Protein AF-A0A328NFC1-F1 (afdb_monomer)

pLDDT: mean 86.32, std 11.12, range [51.47, 95.19]

Secondary structure (DSSP, 8-state):
--B-TTT--BGGGS-TT-TT--TT-SS-HHHHHHHHHHHHHHHHHHHT-

Organism: NCBI:txid285676

Radius of gyration: 13.24 Å; Cα contacts (8 Å, |Δi|>4): 43; chains: 1; bounding box: 26×13×41 Å

Solvent-accessible surface area (backbone atoms only — not comparable to full-atom values): 3053 Å² total; per-residue (Å²): 133,56,40,17,77,84,77,67,49,54,56,90,76,56,57,85,83,42,91,62,53,53,93,86,43,60,58,42,45,68,59,51,48,50,54,54,50,52,49,51,50,51,56,55,51,63,75,74,108

Sequence (49 aa):
MNRCVTCDLPEDRWPAFDPLFICGAAMCPDCSRHDLNEEANRNHAEVNA

Nearest PDB structures (foldseek):
  8ytg-assembly1_A  TM=6.492E-01  e=2.188E+00  Homo sapiens
  7ohr-assembly1_g  TM=6.936E-01  e=3.585E+00  Saccharomyces cerevisiae S288C

Foldseek 3Di:
DAAAPPPRHHLVPAPPPQPQDDVNDNHGPVVVVVVVVVVVVVVVVVVVD

Structure (mmCIF, N/CA/C/O backbone):
data_AF-A0A328NFC1-F1
#
_entry.id   AF-A0A328NFC1-F1
#
loop_
_atom_site.group_PDB
_atom_site.id
_atom_site.type_symbol
_atom_site.label_atom_id
_atom_site.label_alt_id
_atom_site.label_comp_id
_atom_site.label_asym_id
_atom_site.label_entity_id
_atom_site.label_seq_id
_atom_site.pdbx_PDB_ins_code
_atom_site.Cartn_x
_atom_site.Cartn_y
_atom_site.Cartn_z
_atom_site.occupancy
_atom_site.B_iso_or_equiv
_atom_site.auth_seq_id
_atom_site.auth_comp_id
_atom_site.auth_asym_id
_atom_site.auth_atom_id
_atom_site.pdbx_PDB_model_num
ATOM 1 N N . MET A 1 1 ? 0.753 -6.690 -15.438 1.00 71.44 1 MET A N 1
ATOM 2 C CA . MET A 1 1 ? 0.865 -5.313 -14.918 1.00 71.44 1 MET A CA 1
ATOM 3 C C . MET A 1 1 ? 0.196 -5.343 -13.562 1.00 71.44 1 MET A C 1
ATOM 5 O O . MET A 1 1 ? -1.000 -5.604 -13.518 1.00 71.44 1 MET A O 1
ATOM 9 N N . ASN A 1 2 ? 0.964 -5.241 -12.483 1.00 85.44 2 ASN A N 1
ATOM 10 C CA . ASN A 1 2 ? 0.411 -5.356 -11.137 1.00 85.44 2 ASN A CA 1
ATOM 11 C C . ASN A 1 2 ? -0.313 -4.054 -10.782 1.00 85.44 2 ASN A C 1
ATOM 13 O O . ASN A 1 2 ? 0.157 -2.963 -11.119 1.00 85.44 2 ASN A O 1
ATOM 17 N N . ARG A 1 3 ? -1.494 -4.179 -10.179 1.00 94.25 3 ARG A N 1
ATOM 18 C CA . ARG A 1 3 ? -2.359 -3.066 -9.776 1.00 94.25 3 ARG A CA 1
ATOM 19 C C . ARG A 1 3 ? -2.856 -3.343 -8.367 1.00 94.25 3 ARG A C 1
ATOM 21 O O . ARG A 1 3 ? -3.082 -4.499 -8.019 1.00 94.25 3 ARG A O 1
ATOM 28 N N . CYS A 1 4 ? -3.032 -2.287 -7.583 1.00 94.62 4 CYS A N 1
ATOM 29 C CA . CYS A 1 4 ? -3.615 -2.397 -6.253 1.00 94.62 4 CYS A CA 1
ATOM 30 C C . CYS A 1 4 ? -5.055 -2.907 -6.359 1.00 94.62 4 CYS A C 1
ATOM 32 O O . CYS A 1 4 ? -5.862 -2.298 -7.056 1.00 94.62 4 CYS A O 1
ATOM 34 N N . VAL A 1 5 ? -5.406 -3.964 -5.631 1.00 95.19 5 VAL A N 1
ATOM 35 C CA . VAL A 1 5 ? -6.773 -4.514 -5.632 1.00 95.19 5 VAL A CA 1
ATOM 36 C C . VAL A 1 5 ? -7.803 -3.570 -5.000 1.00 95.19 5 VAL A C 1
ATOM 38 O O . VAL A 1 5 ? -8.990 -3.691 -5.284 1.00 95.19 5 VAL A O 1
ATOM 41 N N . THR A 1 6 ? -7.360 -2.618 -4.172 1.00 94.50 6 THR A N 1
ATOM 42 C CA . THR A 1 6 ? -8.236 -1.694 -3.433 1.00 94.50 6 TH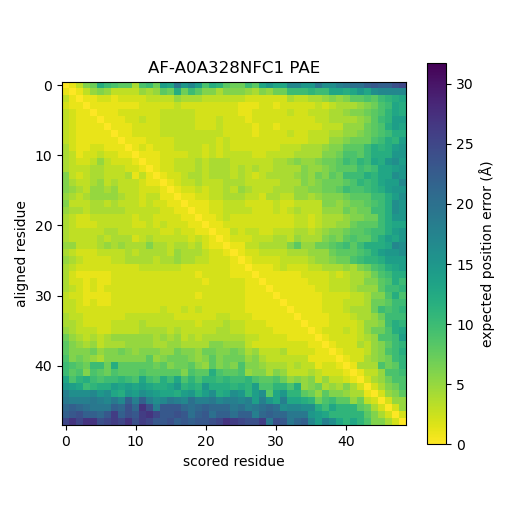R A CA 1
ATOM 43 C C . THR A 1 6 ? -8.524 -0.410 -4.209 1.00 94.50 6 THR A C 1
ATOM 45 O O . THR A 1 6 ? -9.669 0.023 -4.285 1.00 94.50 6 THR A O 1
ATOM 48 N N . CYS A 1 7 ? -7.496 0.221 -4.785 1.00 94.75 7 CYS A N 1
ATOM 49 C CA . CYS A 1 7 ? -7.628 1.520 -5.460 1.00 94.75 7 CYS A CA 1
ATOM 50 C C . CYS A 1 7 ? -7.402 1.465 -6.977 1.00 94.75 7 CYS A C 1
ATOM 52 O O . CYS A 1 7 ? -7.445 2.502 -7.636 1.00 94.75 7 CYS A O 1
ATOM 54 N N . ASP A 1 8 ? -7.123 0.279 -7.526 1.00 95.19 8 ASP A N 1
ATOM 55 C CA . ASP A 1 8 ? -6.835 0.026 -8.943 1.00 95.19 8 ASP A CA 1
ATOM 56 C C . ASP A 1 8 ? -5.686 0.880 -9.524 1.00 95.19 8 ASP A C 1
ATOM 58 O O . ASP A 1 8 ? -5.530 1.015 -10.736 1.00 95.19 8 ASP A O 1
ATOM 62 N N . LEU A 1 9 ? -4.825 1.467 -8.689 1.00 93.75 9 LEU A N 1
ATOM 63 C CA . LEU A 1 9 ? -3.648 2.190 -9.173 1.00 93.75 9 LEU A CA 1
ATOM 64 C C . LEU A 1 9 ? -2.525 1.215 -9.553 1.00 93.75 9 LEU A C 1
ATOM 66 O O . LEU A 1 9 ? -2.313 0.224 -8.847 1.00 93.75 9 LEU A O 1
ATOM 70 N N . PRO A 1 10 ? -1.791 1.478 -10.648 1.00 92.31 10 PRO A N 1
ATOM 71 C CA . PRO A 1 10 ? -0.744 0.577 -11.107 1.00 92.31 10 PRO A CA 1
ATOM 72 C C . PRO A 1 10 ? 0.542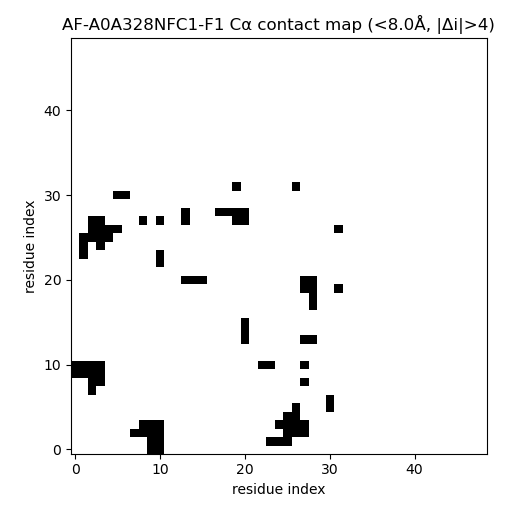 0.709 -10.268 1.00 92.31 10 PRO A C 1
ATOM 74 O O . PRO A 1 10 ? 0.820 1.768 -9.698 1.00 92.31 10 PRO A O 1
ATOM 77 N N . GLU A 1 11 ? 1.298 -0.392 -10.177 1.00 90.62 11 GLU A N 1
ATOM 78 C CA . GLU A 1 11 ? 2.492 -0.538 -9.323 1.00 90.62 11 GLU A CA 1
ATOM 79 C C . GLU A 1 11 ? 3.626 0.440 -9.679 1.00 90.62 11 GLU A C 1
ATOM 81 O O . GLU A 1 11 ? 4.372 0.862 -8.800 1.00 90.62 11 GLU A O 1
ATOM 86 N N . ASP A 1 12 ? 3.721 0.883 -10.937 1.00 90.75 12 ASP A N 1
ATOM 87 C CA . ASP A 1 12 ? 4.750 1.820 -11.418 1.00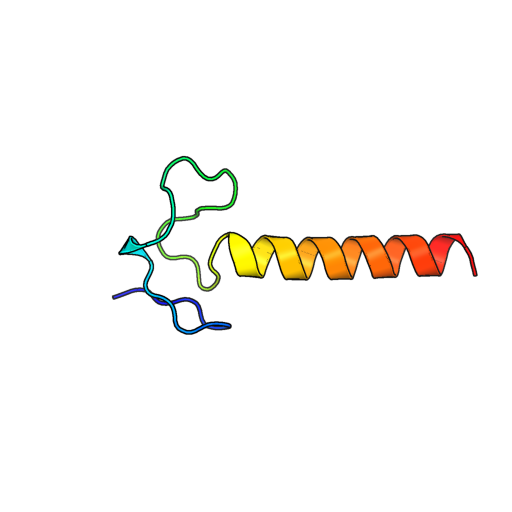 90.75 12 ASP A CA 1
ATOM 88 C C . ASP A 1 12 ? 4.688 3.205 -10.760 1.00 90.75 12 ASP A C 1
ATOM 90 O O . ASP A 1 12 ? 5.650 3.970 -10.820 1.00 90.75 12 ASP A O 1
ATOM 94 N N . ARG A 1 13 ? 3.567 3.533 -10.109 1.00 89.12 13 ARG A N 1
ATOM 95 C CA . ARG A 1 13 ? 3.405 4.790 -9.370 1.00 89.12 13 ARG A CA 1
ATOM 96 C C . ARG A 1 13 ? 3.921 4.709 -7.936 1.00 89.12 13 ARG A C 1
ATOM 98 O O . ARG A 1 13 ? 3.987 5.746 -7.276 1.00 89.12 13 ARG A O 1
ATOM 105 N N . TRP A 1 14 ? 4.218 3.515 -7.423 1.00 89.38 14 TRP A N 1
ATOM 106 C CA . TRP A 1 14 ? 4.584 3.337 -6.020 1.00 89.38 14 TRP A CA 1
ATOM 107 C C . TRP A 1 14 ? 6.069 3.675 -5.820 1.00 89.38 14 TRP A C 1
ATOM 109 O O . TRP A 1 14 ? 6.911 3.250 -6.615 1.00 89.38 14 TRP A O 1
ATOM 119 N N . PRO A 1 15 ? 6.431 4.438 -4.775 1.00 88.06 15 PRO A N 1
ATOM 120 C CA . PRO A 1 15 ? 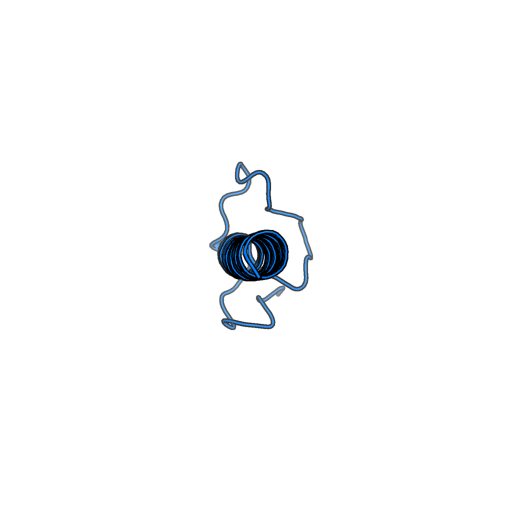7.827 4.759 -4.525 1.00 88.06 15 PRO A CA 1
ATOM 121 C C . PRO A 1 15 ? 8.586 3.490 -4.124 1.00 88.06 15 PRO A C 1
ATOM 123 O O . PRO A 1 15 ? 8.280 2.884 -3.105 1.00 88.06 15 PRO A O 1
ATOM 126 N N . ALA A 1 16 ? 9.621 3.110 -4.876 1.00 87.50 16 ALA A N 1
ATOM 127 C CA . ALA A 1 16 ? 10.417 1.913 -4.570 1.00 87.50 16 ALA A CA 1
ATOM 128 C C . ALA A 1 16 ? 11.178 1.993 -3.228 1.00 87.50 16 ALA A C 1
ATOM 130 O O . ALA A 1 16 ? 11.618 0.975 -2.704 1.00 87.50 16 ALA A O 1
ATOM 131 N N . PHE A 1 17 ? 11.352 3.200 -2.682 1.00 92.38 17 PHE A N 1
ATOM 132 C CA . PHE A 1 17 ? 11.939 3.436 -1.358 1.00 92.38 17 PHE A CA 1
ATOM 133 C C . PHE A 1 17 ? 10.901 3.412 -0.227 1.00 92.38 17 PHE A C 1
ATOM 135 O O . PHE A 1 17 ? 11.260 3.593 0.936 1.00 92.38 17 PHE A O 1
ATOM 142 N N . ASP A 1 18 ? 9.617 3.260 -0.553 1.00 92.81 18 ASP A N 1
ATOM 143 C CA . ASP A 1 18 ? 8.570 3.174 0.450 1.00 92.81 18 ASP A CA 1
ATOM 144 C C . ASP A 1 18 ? 8.741 1.867 1.246 1.00 92.81 18 ASP A C 1
ATOM 146 O O . ASP A 1 18 ? 8.809 0.795 0.646 1.00 92.81 18 ASP A O 1
ATOM 150 N N . PRO A 1 19 ? 8.808 1.909 2.587 1.00 91.56 19 PRO A N 1
ATOM 151 C CA . PRO A 1 19 ? 9.010 0.709 3.400 1.00 91.56 19 PRO A 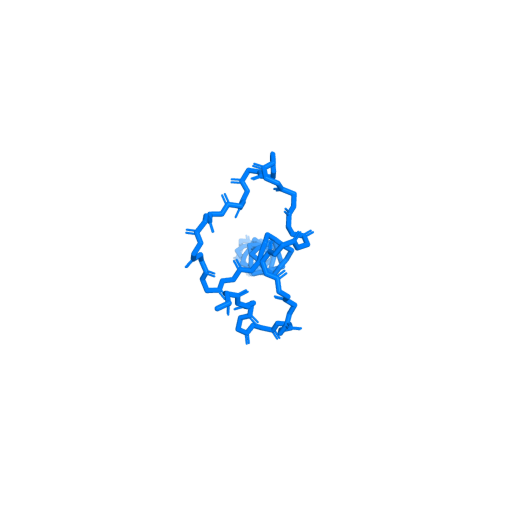CA 1
ATOM 152 C C . PRO A 1 19 ? 7.876 -0.319 3.278 1.00 91.56 19 PRO A C 1
ATOM 154 O O . PRO A 1 19 ? 8.073 -1.480 3.625 1.00 91.56 19 PRO A O 1
ATOM 157 N N . LEU A 1 20 ? 6.696 0.092 2.809 1.00 92.19 20 LEU A N 1
ATOM 158 C CA . LEU A 1 20 ? 5.557 -0.791 2.560 1.00 92.19 20 LEU A CA 1
ATOM 159 C C . LEU A 1 20 ? 5.469 -1.236 1.095 1.00 92.19 20 LEU A C 1
ATOM 161 O O . LEU A 1 20 ? 4.551 -1.974 0.734 1.00 92.19 20 LEU A O 1
ATOM 165 N N . PHE A 1 21 ? 6.393 -0.796 0.237 1.00 92.19 21 PHE A N 1
ATOM 166 C CA . PHE A 1 21 ? 6.467 -1.270 -1.135 1.00 92.19 21 PHE A CA 1
ATOM 167 C C . PHE A 1 21 ? 7.018 -2.696 -1.179 1.00 92.19 21 PHE A C 1
ATOM 169 O O . PHE A 1 21 ? 8.158 -2.964 -0.803 1.00 92.19 21 PHE A O 1
ATOM 176 N N . ILE A 1 22 ? 6.203 -3.612 -1.697 1.00 89.44 22 ILE A N 1
ATOM 177 C CA . ILE A 1 22 ? 6.588 -4.990 -1.988 1.00 89.44 22 ILE A CA 1
ATOM 178 C C . ILE A 1 22 ? 6.283 -5.228 -3.468 1.00 89.44 22 ILE A C 1
ATOM 180 O O . ILE A 1 22 ? 5.137 -5.112 -3.902 1.00 89.44 22 ILE A O 1
ATOM 184 N N . CYS A 1 23 ? 7.318 -5.547 -4.245 1.00 88.69 23 CYS A N 1
ATOM 185 C CA . CYS A 1 23 ? 7.185 -5.845 -5.671 1.00 88.69 23 CYS A CA 1
ATOM 186 C C . CYS A 1 23 ? 6.209 -7.013 -5.879 1.00 88.69 23 CYS A C 1
ATOM 188 O O . CYS A 1 23 ? 6.376 -8.077 -5.276 1.00 88.69 23 CYS A O 1
ATOM 190 N N . GLY A 1 24 ? 5.186 -6.818 -6.715 1.00 85.44 24 GLY A N 1
ATOM 191 C CA . GLY A 1 24 ? 4.146 -7.820 -6.944 1.00 85.44 24 G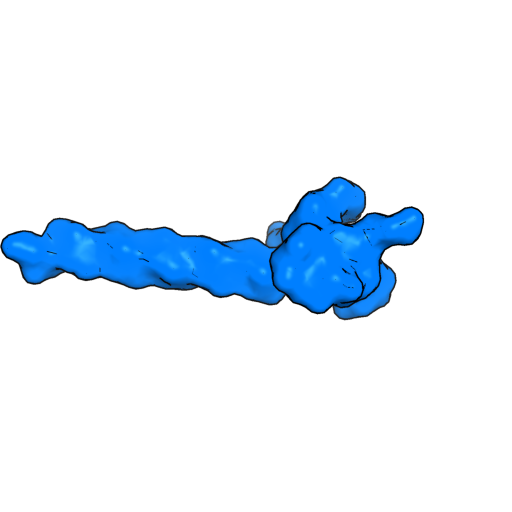LY A CA 1
ATOM 192 C C . GLY A 1 24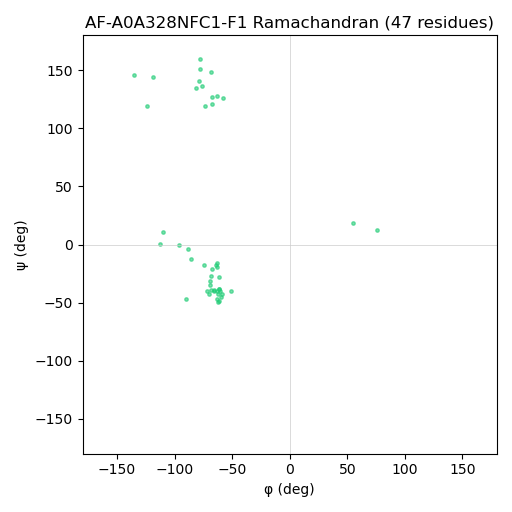 ? 3.113 -7.974 -5.834 1.00 85.44 24 GLY A C 1
ATOM 193 O O . GLY A 1 24 ? 2.350 -8.941 -5.861 1.00 85.44 24 GLY A O 1
ATOM 194 N N . ALA A 1 25 ? 3.056 -7.054 -4.870 1.00 87.19 25 ALA A N 1
ATOM 195 C CA . ALA A 1 25 ? 2.012 -7.079 -3.857 1.00 87.19 25 ALA A CA 1
ATOM 196 C C . ALA A 1 25 ? 0.625 -6.770 -4.430 1.00 87.19 25 ALA A C 1
ATOM 198 O O . ALA A 1 25 ? 0.456 -5.978 -5.356 1.00 87.19 25 ALA A O 1
ATOM 199 N N . ALA A 1 26 ? -0.391 -7.375 -3.810 1.00 90.88 26 ALA A N 1
ATOM 200 C CA . ALA A 1 26 ? -1.791 -7.116 -4.132 1.00 90.88 26 ALA A CA 1
ATOM 201 C C . ALA A 1 26 ? -2.238 -5.698 -3.730 1.00 90.88 26 ALA A C 1
ATOM 203 O O . ALA A 1 26 ? -3.153 -5.152 -4.341 1.00 90.88 26 ALA A O 1
ATOM 204 N N . MET A 1 27 ? -1.609 -5.091 -2.720 1.00 93.06 27 MET A N 1
ATOM 205 C CA . MET A 1 27 ? -1.960 -3.767 -2.201 1.00 93.06 27 MET A CA 1
ATOM 206 C C . MET A 1 27 ? -0.810 -2.774 -2.345 1.00 93.06 27 MET A C 1
ATOM 208 O O . MET A 1 27 ? 0.354 -3.127 -2.165 1.00 93.06 27 MET A O 1
ATOM 212 N N . CYS A 1 28 ? -1.158 -1.517 -2.629 1.00 94.69 28 CYS A N 1
ATOM 213 C CA . CYS A 1 28 ? -0.198 -0.420 -2.654 1.00 94.69 28 CYS A CA 1
ATOM 214 C C . CYS A 1 28 ? 0.166 0.057 -1.237 1.00 94.69 28 CYS A C 1
ATOM 216 O O . CYS A 1 28 ? -0.637 -0.111 -0.314 1.00 94.69 28 CYS A O 1
ATOM 218 N N . PRO A 1 29 ? 1.315 0.743 -1.069 1.00 94.75 29 PRO A N 1
ATOM 219 C CA . PRO A 1 29 ? 1.733 1.300 0.217 1.00 94.75 29 PRO A CA 1
ATOM 220 C C . PRO A 1 29 ? 0.673 2.156 0.919 1.00 94.75 29 PRO A C 1
ATOM 222 O O . PRO A 1 29 ? 0.503 2.055 2.130 1.00 94.75 29 PRO A O 1
ATOM 225 N N . ASP A 1 30 ? -0.072 2.972 0.172 1.00 93.81 30 ASP A N 1
ATOM 226 C CA . ASP A 1 30 ? -1.079 3.870 0.748 1.00 93.81 30 ASP A CA 1
ATOM 227 C C . ASP A 1 30 ? -2.298 3.118 1.288 1.00 93.81 30 ASP A C 1
ATOM 229 O O . ASP A 1 30 ? -2.764 3.409 2.389 1.00 93.81 30 ASP A O 1
ATOM 233 N N . CYS A 1 31 ? -2.791 2.116 0.556 1.00 94.31 31 CYS A N 1
ATOM 234 C CA . CYS A 1 31 ? -3.868 1.257 1.045 1.00 94.31 31 CYS A CA 1
ATOM 235 C C . CYS A 1 31 ? -3.404 0.432 2.249 1.00 94.31 31 CYS A C 1
ATOM 237 O O . CYS A 1 31 ? -4.138 0.333 3.224 1.00 94.31 31 CYS A O 1
ATOM 239 N N . SER A 1 32 ? -2.164 -0.067 2.237 1.00 93.88 32 SER A N 1
ATOM 240 C CA . SER A 1 32 ? -1.585 -0.763 3.391 1.00 93.88 32 SER A CA 1
ATOM 241 C C . SER A 1 32 ? -1.513 0.136 4.632 1.00 93.88 32 SER A C 1
ATOM 243 O O . SER A 1 32 ? -1.815 -0.316 5.731 1.00 93.88 32 SER A O 1
ATOM 245 N N . ARG A 1 33 ? -1.167 1.425 4.486 1.00 94.31 33 ARG A N 1
ATOM 246 C CA . ARG A 1 33 ? -1.211 2.393 5.603 1.00 94.31 33 ARG A CA 1
ATOM 247 C C . ARG A 1 33 ? -2.617 2.610 6.131 1.00 94.31 33 ARG A C 1
ATOM 249 O O . ARG A 1 33 ? -2.774 2.757 7.339 1.00 94.31 33 ARG A O 1
ATOM 256 N N . HIS A 1 34 ? -3.607 2.682 5.244 1.00 93.25 34 HIS A N 1
ATOM 257 C CA . HIS A 1 34 ? -4.992 2.880 5.652 1.00 93.25 34 HIS A CA 1
ATOM 258 C C . HIS A 1 34 ? -5.466 1.703 6.508 1.00 93.25 34 HIS A C 1
ATOM 260 O O . HIS A 1 34 ? -5.906 1.932 7.631 1.00 93.25 34 HIS A O 1
ATOM 266 N N . ASP A 1 35 ? -5.256 0.468 6.047 1.00 90.56 35 ASP A N 1
ATOM 267 C CA . ASP A 1 35 ? -5.618 -0.742 6.793 1.00 90.56 35 ASP A CA 1
ATOM 268 C C . ASP A 1 35 ? -4.902 -0.805 8.152 1.00 90.56 35 ASP A C 1
ATOM 270 O O . ASP A 1 35 ? -5.540 -1.035 9.179 1.00 90.56 35 ASP A O 1
ATOM 274 N N . LEU A 1 36 ? -3.594 -0.512 8.185 1.00 90.06 36 LEU A N 1
ATOM 275 C CA . LEU A 1 36 ? -2.816 -0.451 9.430 1.00 90.06 36 LEU A CA 1
ATOM 276 C C . LEU A 1 36 ? -3.335 0.627 10.391 1.00 90.06 36 LEU A C 1
ATOM 278 O O . LEU A 1 36 ? -3.357 0.418 11.602 1.00 90.06 36 LEU A O 1
ATOM 282 N N . ASN A 1 37 ? -3.749 1.785 9.873 1.00 90.38 37 ASN A N 1
ATOM 283 C CA . ASN A 1 37 ? -4.300 2.864 10.685 1.00 90.38 37 ASN A CA 1
ATOM 284 C C . ASN A 1 37 ? -5.703 2.527 11.209 1.00 90.38 37 ASN A C 1
ATOM 286 O O . ASN A 1 37 ? -6.004 2.820 12.363 1.00 90.38 37 ASN A O 1
ATOM 290 N N . GLU A 1 38 ? -6.555 1.896 10.398 1.00 88.12 38 GLU A N 1
ATOM 291 C CA . GLU A 1 38 ? -7.853 1.393 10.853 1.00 88.12 38 GLU A CA 1
ATOM 292 C C . GLU A 1 38 ? -7.688 0.330 11.938 1.00 88.12 38 GLU A C 1
ATOM 294 O O . GLU A 1 38 ? -8.394 0.366 12.945 1.00 88.12 38 GLU A O 1
ATOM 299 N N . GLU A 1 39 ? -6.739 -0.592 11.771 1.00 86.62 39 GLU A N 1
ATOM 300 C CA . GLU A 1 39 ? -6.419 -1.602 12.776 1.00 86.62 39 GLU A CA 1
ATOM 301 C C . GLU A 1 39 ? -5.887 -0.971 14.065 1.00 86.62 39 GLU A C 1
ATOM 303 O O . GLU A 1 39 ? -6.387 -1.280 15.146 1.00 86.62 39 GLU A O 1
ATOM 308 N N . ALA A 1 40 ? -4.948 -0.026 13.968 1.00 81.12 40 ALA A N 1
ATOM 309 C CA . ALA A 1 40 ? -4.456 0.717 15.124 1.00 81.12 40 ALA A CA 1
ATOM 310 C C . ALA A 1 40 ? -5.590 1.464 15.844 1.00 81.12 40 ALA A C 1
ATOM 312 O O . ALA A 1 40 ? -5.674 1.430 17.071 1.00 81.12 40 ALA A O 1
ATOM 313 N N . ASN A 1 41 ? -6.497 2.093 15.091 1.00 81.81 41 ASN A N 1
ATOM 314 C CA . ASN A 1 41 ? -7.648 2.789 15.651 1.00 81.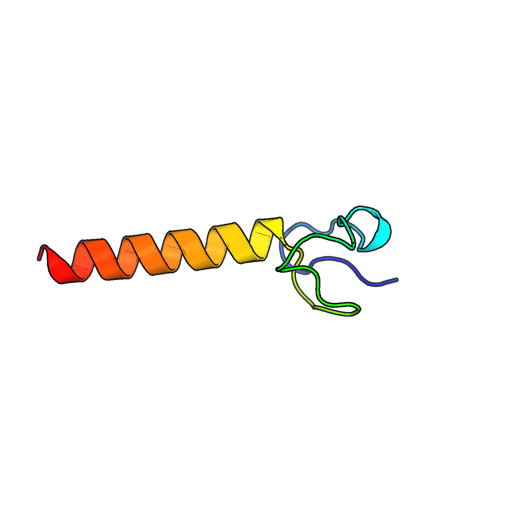81 41 ASN A CA 1
ATOM 315 C C . ASN A 1 41 ? -8.634 1.827 16.337 1.00 81.81 41 ASN A C 1
ATOM 317 O O . ASN A 1 41 ? -9.132 2.146 17.415 1.00 81.81 41 ASN A O 1
ATOM 321 N N . ARG A 1 42 ? -8.881 0.638 15.765 1.00 78.81 42 ARG A N 1
ATOM 322 C CA . ARG A 1 42 ? -9.682 -0.418 16.412 1.00 78.81 42 ARG A CA 1
ATOM 323 C C . ARG A 1 42 ? -9.038 -0.880 17.719 1.00 78.81 42 ARG A C 1
ATOM 325 O O . ARG A 1 42 ? -9.698 -0.854 18.752 1.00 78.81 42 ARG A O 1
ATOM 332 N N . ASN A 1 43 ? -7.743 -1.183 17.700 1.00 78.19 43 ASN A N 1
ATOM 333 C CA . ASN A 1 43 ? -7.001 -1.608 18.889 1.00 78.19 43 ASN A CA 1
ATOM 334 C C . ASN A 1 43 ? -7.004 -0.523 19.982 1.00 78.19 43 ASN A C 1
ATOM 336 O O . ASN A 1 43 ? -7.140 -0.821 21.164 1.00 78.19 43 ASN A O 1
ATOM 340 N N . HIS A 1 44 ? -6.899 0.756 19.605 1.00 69.62 44 HIS A N 1
ATOM 341 C CA . HIS A 1 44 ? -6.997 1.873 20.550 1.00 69.62 44 HIS A CA 1
ATOM 342 C C . HIS A 1 44 ? -8.410 2.055 21.121 1.00 69.62 44 HIS A C 1
ATOM 344 O O . HIS A 1 44 ? -8.545 2.440 22.285 1.00 69.62 44 HIS A O 1
ATOM 350 N N . ALA A 1 45 ? -9.455 1.800 20.331 1.00 68.12 45 ALA A N 1
ATOM 351 C CA . ALA A 1 45 ? -10.836 1.859 20.799 1.00 68.12 45 ALA A CA 1
ATOM 352 C C . ALA A 1 45 ? -11.145 0.729 21.793 1.00 68.12 45 ALA A C 1
ATOM 354 O O . ALA A 1 45 ? -11.796 0.976 22.802 1.00 68.12 45 ALA A O 1
ATOM 355 N N . GLU A 1 46 ? -10.625 -0.476 21.555 1.00 62.69 46 GLU A N 1
ATOM 356 C CA . GLU A 1 46 ? -10.802 -1.626 22.452 1.00 62.69 46 GLU A CA 1
ATOM 357 C C . GLU A 1 46 ? -10.061 -1.471 23.787 1.00 62.69 46 GLU A C 1
ATOM 359 O O . GLU A 1 46 ? -10.545 -1.937 24.812 1.00 62.69 46 GLU A O 1
ATOM 364 N N . VAL A 1 47 ? -8.920 -0.775 23.812 1.00 58.72 47 VAL A N 1
ATOM 365 C CA . VAL A 1 47 ? -8.161 -0.519 25.054 1.00 58.72 47 VAL A CA 1
ATOM 366 C C . VAL A 1 47 ? -8.824 0.544 25.949 1.00 58.72 47 VAL A C 1
ATOM 368 O O . VAL A 1 47 ? -8.512 0.622 27.136 1.00 58.72 47 VAL A O 1
ATOM 371 N N . 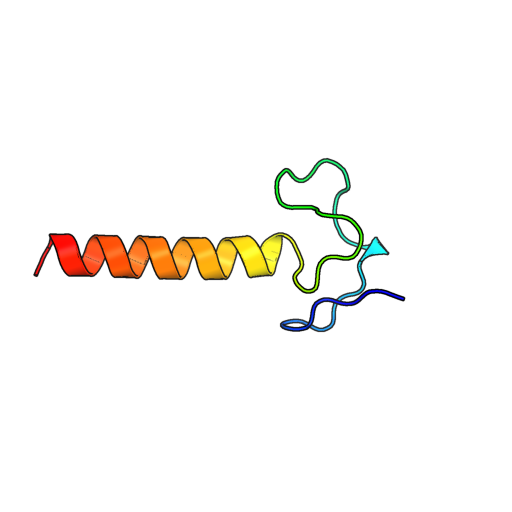ASN A 1 48 ? -9.741 1.356 25.412 1.00 51.47 48 ASN A N 1
ATOM 372 C CA . ASN A 1 48 ? -10.447 2.409 26.157 1.00 51.47 48 ASN A CA 1
ATOM 373 C C . ASN A 1 48 ? -11.943 2.113 26.402 1.00 51.47 48 ASN A C 1
ATOM 375 O O . ASN A 1 48 ? -12.666 3.021 26.822 1.00 51.47 48 ASN A O 1
ATOM 379 N N . ALA A 1 49 ? -12.407 0.890 26.128 1.00 51.69 49 ALA A N 1
ATOM 380 C CA . ALA A 1 49 ? -13.774 0.427 26.395 1.00 51.69 49 ALA A CA 1
ATOM 381 C C . ALA A 1 49 ? -13.851 -0.372 27.705 1.00 51.69 49 ALA A C 1
ATOM 383 O O . ALA A 1 49 ? -14.875 -0.224 28.412 1.00 51.69 49 ALA A O 1
#

Mean predicted aligned error: 5.72 Å